Protein AF-A0A7J3TUF9-F1 (afdb_monomer)

Secondary structure (DSSP, 8-state):
-HHHHHHHHHHHHHHHHHHHHTTSSTTHHHHH---EEEEEEEEESSSPPTT---EEEEEEEE-SSS----------

Foldseek 3Di:
DVVVVVVVVVVVVVVVVVVVVPPPPPPVVQLPDWDKDKDWPDWPPPPDDPPDDIDTDIDIDTPGNDDDDDDDDDDD

Nearest PDB structures (foldseek):
  7tv9-assembly1_A  TM=3.659E-01  e=8.394E+00  Homo sapiens

pLDDT: mean 82.77, std 12.53, range [53.03, 94.94]

Sequence (76 aa):
MRQNNILIALLILYLFLAFFSNLSEAKAVSERCSRVEVSLLNQEPYPAQQDDYVTLVFKVENVGGVEVKDVLLELL

Solvent-accessible surface area (backbone atoms only — not comparable to full-atom values): 4970 Å² total; per-residue (Å²): 112,74,66,60,55,51,54,50,51,52,51,53,50,51,54,52,56,61,59,59,67,67,67,67,62,77,68,57,56,65,50,66,35,75,38,75,50,78,45,82,74,46,60,42,57,76,82,72,58,90,93,59,80,68,50,74,41,70,47,78,44,76,78,31,57,42,92,78,92,81,85,90,86,82,92,129

Radius of gyration: 27.72 Å; Cα contacts (8 Å, |Δi|>4): 63; chains: 1; bounding box: 54×22×76 Å

Mean predicted aligned error: 12.56 Å

Structure (mmCIF, N/CA/C/O backbone):
data_AF-A0A7J3TUF9-F1
#
_entry.id   AF-A0A7J3TUF9-F1
#
loop_
_atom_site.group_PDB
_atom_site.id
_atom_site.type_symbol
_atom_site.label_atom_id
_atom_site.label_alt_id
_atom_site.label_comp_id
_atom_site.label_asym_id
_atom_site.label_entity_id
_atom_site.label_seq_id
_atom_site.pdbx_PDB_ins_code
_atom_site.Cartn_x
_atom_site.Cartn_y
_atom_site.Cartn_z
_atom_site.occupancy
_atom_site.B_iso_or_equiv
_atom_site.auth_seq_id
_atom_site.auth_comp_id
_atom_site.auth_asym_id
_atom_site.auth_atom_id
_atom_site.pdbx_PDB_model_num
ATOM 1 N N . MET A 1 1 ? 43.891 12.900 -47.702 1.00 58.34 1 MET A N 1
ATOM 2 C CA . MET A 1 1 ? 43.261 13.870 -46.769 1.00 58.34 1 MET A CA 1
ATOM 3 C C . MET A 1 1 ? 41.733 13.851 -46.838 1.00 58.34 1 MET A C 1
ATOM 5 O O . MET A 1 1 ? 41.107 13.693 -45.805 1.00 58.34 1 MET A O 1
ATOM 9 N N . ARG A 1 2 ? 41.110 13.922 -48.025 1.00 62.56 2 ARG A N 1
ATOM 10 C CA . ARG A 1 2 ? 39.638 13.951 -48.173 1.00 62.56 2 ARG A CA 1
ATOM 11 C C . ARG A 1 2 ? 38.913 12.676 -47.691 1.00 62.56 2 ARG A C 1
ATOM 13 O O . ARG A 1 2 ? 37.845 12.780 -47.107 1.00 62.56 2 ARG A O 1
ATOM 20 N N . GLN A 1 3 ? 39.518 11.497 -47.870 1.00 71.00 3 GLN A N 1
ATOM 21 C CA . GLN A 1 3 ? 38.952 10.209 -47.436 1.00 71.00 3 GLN A CA 1
ATOM 22 C C . GLN A 1 3 ? 38.993 10.019 -45.907 1.00 71.00 3 GLN A C 1
ATOM 24 O O . GLN A 1 3 ? 38.008 9.580 -45.322 1.00 71.00 3 GLN A O 1
ATOM 29 N N . ASN A 1 4 ? 40.076 10.443 -45.241 1.00 78.06 4 ASN A N 1
ATOM 30 C CA . ASN A 1 4 ? 40.170 10.411 -43.774 1.00 78.06 4 ASN A CA 1
ATOM 31 C C . ASN A 1 4 ? 39.135 11.332 -43.118 1.00 78.06 4 ASN A C 1
ATOM 33 O O . ASN A 1 4 ? 38.554 10.962 -42.107 1.00 78.06 4 ASN A O 1
ATOM 37 N N . ASN A 1 5 ? 38.849 12.489 -43.718 1.00 83.50 5 ASN A N 1
ATOM 38 C CA . ASN A 1 5 ? 37.850 13.418 -43.186 1.00 83.50 5 ASN A CA 1
ATOM 39 C C . ASN A 1 5 ? 36.426 12.839 -43.258 1.00 83.50 5 ASN A C 1
ATOM 41 O O . ASN A 1 5 ? 35.625 13.083 -42.362 1.00 83.50 5 ASN A O 1
ATOM 45 N N . ILE A 1 6 ? 36.123 12.035 -44.285 1.00 90.94 6 ILE A N 1
ATOM 46 C CA . ILE A 1 6 ? 34.833 11.336 -44.409 1.00 90.94 6 ILE A CA 1
ATOM 47 C C . ILE A 1 6 ? 34.726 10.221 -43.364 1.00 90.94 6 ILE A C 1
ATOM 49 O O . ILE A 1 6 ? 33.697 10.099 -42.707 1.00 90.94 6 ILE A O 1
ATOM 53 N N . LEU A 1 7 ? 35.793 9.444 -43.160 1.00 91.00 7 LEU A N 1
ATOM 54 C CA . LEU A 1 7 ? 35.821 8.395 -42.136 1.00 91.00 7 LEU A CA 1
ATOM 55 C C . LEU A 1 7 ? 35.665 8.971 -40.723 1.00 91.00 7 LEU A C 1
ATOM 57 O O . LEU A 1 7 ? 34.912 8.427 -39.921 1.00 91.00 7 LEU A O 1
ATOM 61 N N . ILE A 1 8 ? 36.312 10.103 -40.439 1.00 91.25 8 ILE A N 1
ATOM 62 C CA . ILE A 1 8 ? 36.163 10.818 -39.166 1.00 91.25 8 ILE A CA 1
ATOM 63 C C . ILE A 1 8 ? 34.726 11.329 -38.997 1.00 91.25 8 ILE A C 1
ATOM 65 O O . ILE A 1 8 ? 34.148 11.162 -37.927 1.00 91.25 8 ILE A O 1
ATOM 69 N N . ALA A 1 9 ? 34.111 11.885 -40.045 1.00 92.81 9 ALA A N 1
ATOM 70 C CA . ALA A 1 9 ? 32.719 12.333 -39.990 1.00 92.81 9 ALA A CA 1
ATOM 71 C C . ALA A 1 9 ? 31.737 11.176 -39.722 1.00 92.81 9 ALA A C 1
ATOM 73 O O . ALA A 1 9 ? 30.812 11.330 -38.926 1.00 92.81 9 ALA A O 1
ATOM 74 N N . LEU A 1 10 ? 31.963 10.005 -40.328 1.00 93.50 10 LEU A N 1
ATOM 75 C CA . LEU A 1 10 ? 31.158 8.805 -40.079 1.00 93.50 10 LEU A CA 1
ATOM 76 C C . LEU A 1 10 ? 31.337 8.274 -38.652 1.00 93.50 10 LEU A C 1
ATOM 78 O O . LEU A 1 10 ? 30.358 7.884 -38.020 1.00 93.50 10 LEU A O 1
ATOM 82 N N . LEU A 1 11 ? 32.562 8.310 -38.122 1.00 92.69 11 LEU A N 1
ATOM 83 C CA . LEU A 1 11 ? 32.848 7.923 -36.740 1.00 92.69 11 LEU A CA 1
ATOM 84 C C . LEU A 1 11 ? 32.132 8.846 -35.741 1.00 92.69 11 LEU A C 1
ATOM 86 O O . LEU A 1 11 ? 31.529 8.370 -34.781 1.00 92.69 11 LEU A O 1
ATOM 90 N N . ILE A 1 12 ? 32.160 10.158 -35.988 1.00 92.94 12 ILE A N 1
ATOM 91 C CA . ILE A 1 12 ? 31.473 11.156 -35.157 1.00 92.94 12 ILE A CA 1
ATOM 92 C C . ILE A 1 12 ? 29.957 10.948 -35.213 1.00 92.94 12 ILE A C 1
ATOM 94 O O . ILE A 1 12 ? 29.301 10.979 -34.175 1.00 92.94 12 ILE A O 1
ATOM 98 N N . LEU A 1 13 ? 29.398 10.686 -36.398 1.00 93.44 13 LEU A N 1
ATOM 99 C CA . LEU A 1 13 ? 27.971 10.409 -36.556 1.00 93.44 13 LEU A CA 1
ATOM 100 C C . LEU A 1 13 ? 27.550 9.139 -35.806 1.00 93.44 13 LEU A C 1
ATOM 102 O O . LEU A 1 13 ? 26.523 9.139 -35.131 1.00 93.44 13 LEU A O 1
ATOM 106 N N . TYR A 1 14 ? 28.351 8.076 -35.883 1.00 91.62 14 TYR A N 1
ATOM 107 C CA . TYR A 1 14 ? 28.104 6.840 -35.143 1.00 91.62 14 TYR A CA 1
ATOM 108 C C . TYR A 1 14 ? 28.125 7.070 -33.625 1.00 91.62 14 TYR A C 1
ATOM 110 O O . TYR A 1 14 ? 27.204 6.651 -32.926 1.00 91.62 14 TYR A O 1
ATOM 118 N N . LEU A 1 15 ? 29.131 7.795 -33.121 1.00 89.69 15 LEU A N 1
ATOM 119 C CA . LEU A 1 15 ? 29.231 8.165 -31.705 1.00 89.69 15 LEU A CA 1
ATOM 120 C C . LEU A 1 15 ? 28.040 9.011 -31.245 1.00 89.69 1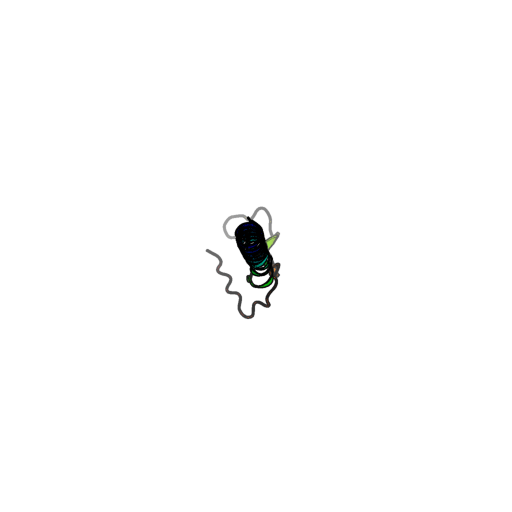5 LEU A C 1
ATOM 122 O O . LEU A 1 15 ? 27.515 8.790 -30.156 1.00 89.69 15 LEU A O 1
ATOM 126 N N . PHE A 1 16 ? 27.583 9.939 -32.084 1.00 87.56 16 PHE A N 1
ATOM 127 C CA . PHE A 1 16 ? 26.404 10.750 -31.805 1.00 87.56 16 PHE A CA 1
ATOM 128 C C . PHE A 1 16 ? 25.147 9.877 -31.701 1.00 87.56 16 PHE A C 1
ATOM 130 O O . PHE A 1 16 ? 24.435 9.950 -30.706 1.00 87.56 16 PHE A O 1
ATOM 137 N N . LEU A 1 17 ? 24.906 8.982 -32.663 1.00 85.25 17 LEU A N 1
ATOM 138 C CA . LEU A 1 17 ? 23.744 8.084 -32.652 1.00 85.25 17 LEU A CA 1
ATOM 139 C C . LEU A 1 17 ? 23.740 7.127 -31.446 1.00 85.25 17 LEU A C 1
ATOM 141 O O . LEU A 1 17 ? 22.688 6.919 -30.841 1.00 85.25 17 LEU A O 1
ATOM 145 N N . ALA A 1 18 ? 24.903 6.604 -31.050 1.00 82.19 18 ALA A N 1
ATOM 146 C CA . ALA A 1 18 ? 25.046 5.744 -29.872 1.00 82.19 18 ALA A CA 1
ATOM 147 C C . ALA A 1 18 ? 24.792 6.486 -28.543 1.00 82.19 18 ALA A C 1
ATOM 149 O O . ALA A 1 18 ? 24.362 5.886 -27.558 1.00 82.19 18 ALA A O 1
ATOM 150 N N . PHE A 1 19 ? 25.030 7.800 -28.496 1.00 78.00 19 PHE A N 1
ATOM 151 C CA . PHE A 1 19 ? 24.732 8.606 -27.313 1.00 78.00 19 PHE A CA 1
ATOM 152 C C . PHE A 1 19 ? 23.217 8.785 -27.108 1.00 78.00 19 PHE A C 1
ATOM 154 O O . PHE A 1 19 ? 22.729 8.681 -25.984 1.00 78.00 19 PHE A O 1
ATOM 161 N N . PHE A 1 20 ? 22.449 8.983 -28.186 1.00 74.94 20 PHE A N 1
ATOM 162 C CA . PHE A 1 20 ? 20.999 9.208 -28.091 1.00 74.94 20 PHE A CA 1
ATOM 163 C C . PHE A 1 20 ? 20.177 7.944 -27.813 1.00 74.94 20 PHE A C 1
ATOM 165 O O . PHE A 1 20 ? 19.085 8.061 -27.256 1.00 74.94 20 PHE A O 1
ATOM 172 N N . SER A 1 21 ? 20.673 6.744 -28.132 1.00 69.06 21 SER A N 1
ATOM 173 C CA . SER A 1 21 ? 19.926 5.500 -27.878 1.00 69.06 21 SER A CA 1
ATOM 174 C C . SER A 1 21 ? 19.684 5.232 -26.387 1.00 69.06 21 SER A C 1
ATOM 176 O O . SER A 1 21 ? 18.672 4.637 -26.028 1.00 69.06 21 SER A O 1
ATOM 178 N N . ASN A 1 22 ? 20.558 5.732 -25.509 1.00 63.47 22 ASN A N 1
ATOM 179 C CA . ASN A 1 22 ? 20.497 5.483 -24.065 1.00 63.47 22 ASN A CA 1
ATOM 180 C C . ASN A 1 22 ? 19.568 6.445 -23.293 1.00 63.47 22 ASN A C 1
ATOM 182 O O . ASN A 1 22 ? 19.324 6.247 -22.106 1.00 63.47 22 ASN A O 1
ATOM 186 N N . LEU A 1 23 ? 19.020 7.487 -23.934 1.00 61.06 23 LEU A N 1
ATOM 187 C CA . LEU A 1 23 ? 18.159 8.475 -23.261 1.00 61.06 23 LEU A CA 1
ATOM 188 C C . LEU A 1 23 ? 16.710 8.004 -23.046 1.00 61.06 23 LEU A C 1
ATOM 190 O O . LEU A 1 23 ? 15.980 8.618 -22.268 1.00 61.06 23 LEU A O 1
ATOM 194 N N . SER A 1 24 ? 16.275 6.939 -23.725 1.00 58.72 24 SER A N 1
ATOM 195 C CA . SER A 1 24 ? 14.865 6.518 -23.7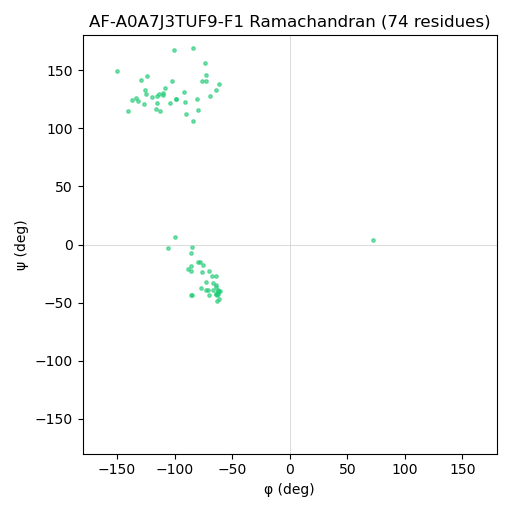21 1.00 58.72 24 SER A CA 1
ATOM 196 C C . SER A 1 24 ? 14.470 5.607 -22.551 1.00 58.72 24 SER A C 1
ATOM 198 O O . SER A 1 24 ? 13.290 5.527 -22.212 1.00 58.72 24 SER A O 1
ATOM 200 N N . GLU A 1 25 ? 15.429 4.968 -21.878 1.00 57.19 25 GLU A N 1
ATOM 201 C CA . GLU A 1 25 ? 15.132 3.928 -20.881 1.00 57.19 25 GLU A CA 1
ATOM 202 C C . GLU A 1 25 ? 14.857 4.480 -19.474 1.00 57.19 25 GLU A C 1
ATOM 204 O O . GLU A 1 25 ? 14.137 3.861 -18.692 1.00 57.19 25 GLU A O 1
ATOM 209 N N . ALA A 1 26 ? 15.338 5.685 -19.154 1.00 55.22 26 ALA A N 1
ATOM 210 C CA . ALA A 1 26 ? 15.219 6.247 -17.805 1.00 55.22 26 ALA A CA 1
ATOM 211 C C . ALA A 1 26 ? 13.782 6.650 -17.415 1.00 55.22 26 ALA A C 1
ATOM 213 O O . ALA A 1 26 ? 13.462 6.712 -16.230 1.00 55.22 26 ALA A O 1
ATOM 214 N N . LYS A 1 27 ? 12.898 6.915 -18.388 1.00 54.22 27 LYS A N 1
ATOM 215 C CA . LYS A 1 27 ? 11.497 7.302 -18.122 1.00 54.22 27 LYS A CA 1
ATOM 216 C C . LYS A 1 27 ? 10.537 6.117 -18.003 1.00 54.22 27 LYS A C 1
ATOM 218 O O . LYS A 1 27 ? 9.486 6.252 -17.391 1.00 54.22 27 LYS A O 1
ATOM 223 N N . ALA A 1 28 ? 10.896 4.953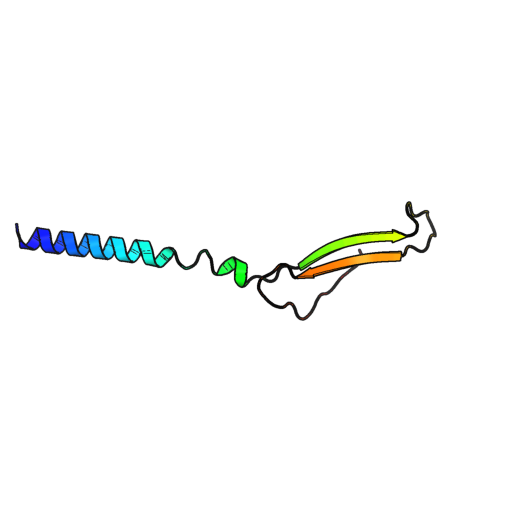 -18.541 1.00 53.03 28 ALA A N 1
ATOM 224 C CA . ALA A 1 28 ? 9.995 3.802 -18.591 1.00 53.03 28 ALA A CA 1
ATOM 225 C C . ALA A 1 28 ? 9.880 3.046 -17.255 1.00 53.03 28 ALA A C 1
ATOM 227 O O . ALA A 1 28 ? 8.967 2.239 -17.083 1.00 53.03 28 ALA A O 1
ATOM 228 N N . VAL A 1 29 ? 10.794 3.285 -16.310 1.00 56.88 29 VAL A N 1
ATOM 229 C CA . VAL A 1 29 ? 10.821 2.551 -15.038 1.00 56.88 29 VAL A CA 1
ATOM 230 C C . VAL A 1 29 ? 9.744 3.056 -14.071 1.00 56.88 29 VAL A C 1
ATOM 232 O O . VAL A 1 29 ? 9.104 2.238 -13.421 1.00 56.88 29 VAL A O 1
ATOM 235 N N . SER A 1 30 ? 9.451 4.363 -14.010 1.00 56.34 30 SER A N 1
ATOM 236 C CA . SER A 1 30 ? 8.445 4.868 -13.055 1.00 56.34 30 SER A CA 1
ATOM 237 C C . SER A 1 30 ? 7.008 4.522 -13.446 1.00 56.34 30 SER A C 1
ATOM 239 O O . SER A 1 30 ? 6.178 4.295 -12.572 1.00 56.34 30 SER A O 1
ATOM 241 N N . GLU A 1 31 ? 6.706 4.453 -14.745 1.00 58.62 31 GLU A N 1
ATOM 242 C CA . GLU A 1 31 ? 5.359 4.123 -15.237 1.00 58.62 31 GLU A CA 1
ATOM 243 C C . GLU A 1 31 ? 5.021 2.631 -15.101 1.00 58.62 31 GLU A C 1
ATOM 245 O O . GLU A 1 31 ? 3.853 2.264 -15.140 1.00 58.62 31 GLU A O 1
ATOM 250 N N . ARG A 1 32 ? 6.021 1.757 -14.923 1.00 65.62 32 ARG A N 1
ATOM 251 C CA . ARG A 1 32 ? 5.825 0.296 -14.891 1.00 65.62 32 ARG A CA 1
ATOM 252 C C . ARG A 1 32 ? 5.926 -0.328 -13.503 1.00 65.62 32 ARG A C 1
ATOM 254 O O . ARG A 1 32 ? 5.734 -1.534 -13.370 1.00 65.62 32 ARG A O 1
ATOM 261 N N . CYS A 1 33 ? 6.233 0.459 -12.478 1.00 70.44 33 CYS A N 1
ATOM 262 C CA . CYS A 1 33 ? 6.350 -0.045 -11.116 1.00 70.44 33 CYS A CA 1
ATOM 263 C C . CYS A 1 33 ? 5.017 0.058 -10.372 1.00 70.44 33 CYS A C 1
ATOM 265 O O . CYS A 1 33 ? 4.390 1.118 -10.325 1.00 70.44 33 CYS A O 1
ATOM 267 N N . SER A 1 34 ? 4.615 -1.042 -9.737 1.00 80.81 34 SER A N 1
ATOM 268 C CA . SER A 1 34 ? 3.562 -1.036 -8.726 1.00 80.81 34 SER A CA 1
ATOM 269 C C . SER A 1 34 ? 4.079 -0.318 -7.484 1.00 80.81 34 SER A C 1
ATOM 271 O O . SER A 1 34 ? 5.142 -0.670 -6.968 1.00 80.81 34 SER A O 1
ATOM 273 N N . ARG A 1 35 ? 3.334 0.670 -6.989 1.00 87.50 35 ARG A N 1
ATOM 274 C CA . ARG A 1 35 ? 3.660 1.371 -5.747 1.00 87.50 35 ARG A CA 1
ATOM 275 C C . ARG A 1 35 ? 2.377 1.639 -4.982 1.00 87.50 35 ARG A C 1
ATOM 277 O O . ARG A 1 35 ? 1.535 2.405 -5.437 1.00 87.50 35 ARG A O 1
ATOM 284 N N . VAL A 1 36 ? 2.256 1.010 -3.821 1.00 89.00 36 VAL A N 1
ATOM 285 C CA . VAL A 1 36 ? 1.121 1.184 -2.915 1.00 89.00 36 VAL A CA 1
ATOM 286 C C . VAL A 1 36 ? 1.607 1.931 -1.684 1.00 89.00 36 VAL A C 1
ATOM 288 O O . VAL A 1 36 ? 2.611 1.552 -1.085 1.00 89.00 36 VAL A O 1
ATOM 291 N N . GLU A 1 37 ? 0.907 2.996 -1.325 1.00 91.62 37 GLU A N 1
ATOM 292 C CA . GLU A 1 37 ? 1.124 3.736 -0.088 1.00 91.62 37 GLU A CA 1
ATOM 293 C C . GLU A 1 37 ? -0.031 3.461 0.872 1.00 91.62 37 GLU A C 1
ATOM 295 O O . GLU A 1 37 ? -1.202 3.459 0.484 1.00 91.62 37 GLU A O 1
ATOM 300 N N . VAL A 1 38 ? 0.314 3.202 2.134 1.00 90.88 38 VAL A N 1
ATOM 301 C CA . VAL A 1 38 ? -0.645 2.954 3.210 1.00 90.88 38 VAL A CA 1
ATOM 302 C C . VAL A 1 38 ? -0.446 4.021 4.274 1.00 90.88 38 VAL A C 1
ATOM 304 O O . VAL A 1 38 ? 0.668 4.231 4.751 1.00 90.88 38 VAL A O 1
ATOM 307 N N . SER A 1 39 ? -1.524 4.702 4.645 1.00 94.12 39 SER A N 1
ATOM 308 C CA . SER A 1 39 ? -1.518 5.717 5.700 1.00 94.12 39 SER A CA 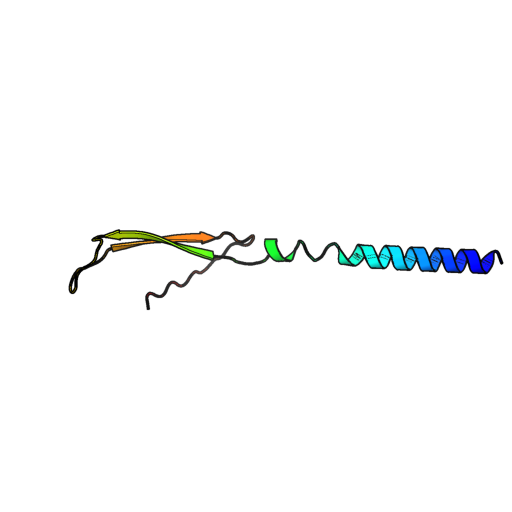1
ATOM 309 C C . SER A 1 39 ? -2.631 5.452 6.706 1.00 94.12 39 SER A C 1
ATOM 311 O O . SER A 1 39 ? -3.729 5.036 6.337 1.00 94.12 39 SER A O 1
ATOM 313 N N . LEU A 1 40 ? -2.350 5.678 7.990 1.00 92.81 40 LEU A N 1
ATOM 314 C CA . LEU A 1 40 ? -3.363 5.641 9.041 1.00 92.81 40 LEU A CA 1
ATOM 315 C C . LEU A 1 40 ? -4.130 6.967 9.018 1.00 92.81 40 LEU A C 1
ATOM 317 O O . LEU A 1 40 ? -3.547 8.022 9.257 1.00 92.81 40 LEU A O 1
ATOM 321 N N . LEU A 1 41 ? -5.424 6.915 8.709 1.00 94.94 41 LEU A N 1
ATOM 322 C CA . LEU A 1 41 ? -6.294 8.092 8.698 1.00 94.94 41 LEU A CA 1
ATOM 323 C C . LEU A 1 41 ? -6.873 8.395 10.068 1.00 94.94 41 LEU A C 1
ATOM 325 O O . LEU A 1 41 ? -6.970 9.559 10.446 1.00 94.94 41 LEU A O 1
ATOM 329 N N . ASN A 1 42 ? -7.317 7.356 10.771 1.00 94.75 42 ASN A N 1
ATOM 330 C CA . ASN A 1 42 ? -7.981 7.521 12.051 1.00 94.75 42 ASN A CA 1
ATOM 331 C C . ASN A 1 42 ? -7.735 6.326 12.964 1.00 94.75 42 ASN A C 1
ATOM 333 O O . ASN A 1 42 ? -7.634 5.186 12.504 1.00 94.75 42 ASN A O 1
ATOM 337 N N . GLN A 1 43 ? -7.711 6.616 14.257 1.00 92.94 43 GLN A N 1
ATOM 338 C CA . GLN A 1 43 ? -7.713 5.646 15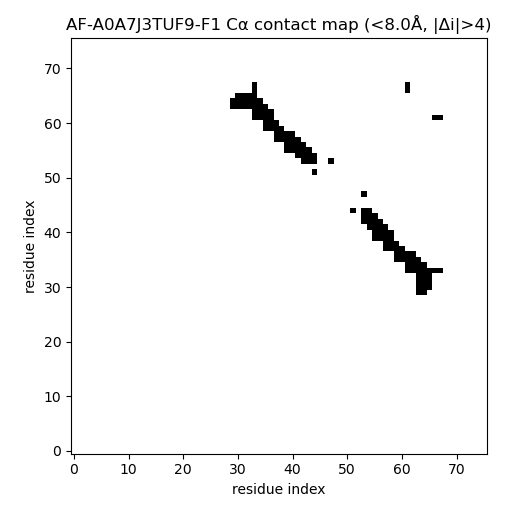.333 1.00 92.94 43 GLN A CA 1
ATOM 339 C C . GLN A 1 43 ? -8.741 6.094 16.372 1.00 92.94 43 GLN A C 1
ATOM 341 O O . GLN A 1 43 ? -8.656 7.216 16.866 1.00 92.94 43 GLN A O 1
ATOM 346 N N . GLU A 1 44 ? -9.681 5.223 16.731 1.00 94.38 44 GLU A N 1
ATOM 347 C CA . GLU A 1 44 ? -10.694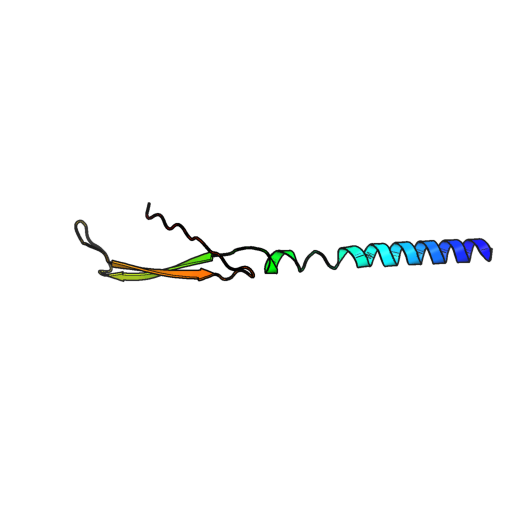 5.533 17.741 1.00 94.38 44 GLU A CA 1
ATOM 348 C C . GLU A 1 44 ? -10.916 4.354 18.704 1.00 94.38 44 GLU A C 1
ATOM 350 O O . GLU A 1 44 ? -11.219 3.255 18.234 1.00 94.38 44 GLU A O 1
ATOM 355 N N . PRO A 1 45 ? -10.780 4.548 20.031 1.00 92.31 45 PRO A N 1
ATOM 356 C CA . PRO A 1 45 ? -10.411 5.791 20.716 1.00 92.31 45 PRO A CA 1
ATOM 357 C C . PRO A 1 45 ? -8.921 6.146 20.568 1.00 92.31 45 PRO A C 1
ATOM 359 O O . PRO A 1 45 ? -8.066 5.284 20.347 1.00 92.31 45 PRO A O 1
ATOM 362 N N . TYR A 1 46 ? -8.610 7.437 20.717 1.00 87.38 46 TYR A N 1
ATOM 363 C CA . TYR A 1 46 ? -7.237 7.934 20.796 1.00 87.38 46 TYR A CA 1
ATOM 364 C C . TYR A 1 46 ? -7.072 8.899 21.988 1.00 87.38 46 TYR A C 1
ATOM 366 O O . TYR A 1 46 ? -7.776 9.910 22.043 1.00 87.38 46 TYR A O 1
ATOM 374 N N . PRO A 1 47 ? -6.143 8.640 22.929 1.00 89.88 47 PRO A N 1
ATOM 375 C CA . PRO A 1 47 ? -5.250 7.481 22.979 1.00 89.88 47 PRO A CA 1
ATOM 376 C C . PRO A 1 47 ? -6.007 6.200 23.365 1.00 89.88 47 PRO A C 1
ATOM 378 O O . PRO A 1 47 ? -6.940 6.248 24.163 1.00 89.88 47 PRO A O 1
ATOM 381 N N . ALA A 1 48 ? -5.585 5.062 22.816 1.00 91.00 48 ALA A N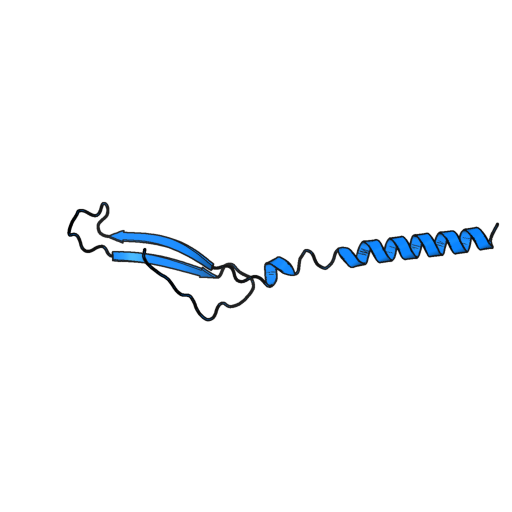 1
ATOM 382 C CA . ALA A 1 48 ? -6.102 3.765 23.240 1.00 91.00 48 ALA A CA 1
ATOM 383 C C . ALA A 1 48 ? -5.553 3.393 24.622 1.00 91.00 48 ALA A C 1
ATOM 385 O O . ALA A 1 48 ? -4.373 3.626 24.906 1.00 91.00 48 ALA A O 1
ATOM 386 N N . GLN A 1 49 ? -6.395 2.805 25.466 1.00 93.69 49 GLN A N 1
ATOM 387 C CA . GLN A 1 49 ? -5.988 2.223 26.738 1.00 93.69 49 GLN A CA 1
ATOM 388 C C . GLN A 1 49 ? -5.866 0.704 26.624 1.00 93.69 49 GLN A C 1
ATOM 390 O O . GLN A 1 49 ? -6.264 0.082 25.638 1.00 93.69 49 GLN A O 1
ATOM 395 N N . GLN A 1 50 ? -5.255 0.101 27.638 1.00 91.00 50 GLN A N 1
ATOM 396 C CA . GLN A 1 50 ? -5.206 -1.348 27.743 1.00 91.00 50 GLN A CA 1
ATOM 397 C C . GLN A 1 50 ? -6.638 -1.897 27.856 1.00 91.00 50 GLN A C 1
ATOM 399 O O . GLN A 1 50 ? -7.455 -1.323 28.568 1.00 91.00 50 GLN A O 1
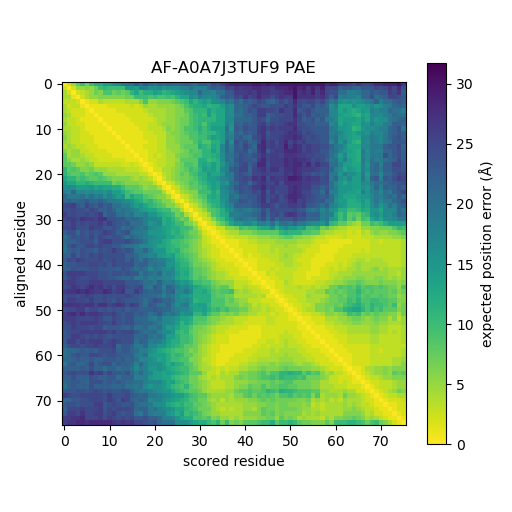ATOM 404 N N . ASP A 1 51 ? -6.911 -2.995 27.150 1.00 91.62 51 ASP A N 1
ATOM 405 C CA . ASP A 1 51 ? -8.222 -3.658 27.048 1.00 91.62 51 ASP A CA 1
ATOM 406 C C . ASP A 1 51 ? -9.293 -2.917 26.215 1.00 91.62 51 ASP A C 1
ATOM 408 O O . ASP A 1 51 ? -10.414 -3.414 26.078 1.00 91.62 51 ASP A O 1
ATOM 412 N N . ASP A 1 52 ? -8.948 -1.791 25.579 1.00 91.00 52 ASP A N 1
ATOM 413 C CA . ASP A 1 52 ? -9.844 -1.114 24.640 1.00 91.00 52 ASP A CA 1
ATOM 414 C C . ASP A 1 52 ? -9.911 -1.837 23.288 1.00 91.00 52 ASP A C 1
ATOM 416 O O . ASP A 1 52 ? -8.903 -2.260 22.714 1.00 91.00 52 ASP A O 1
ATOM 420 N N . TYR A 1 53 ? -11.115 -1.885 22.714 1.00 91.00 53 TYR A N 1
ATOM 421 C CA . TYR A 1 53 ? -11.275 -2.157 21.289 1.00 91.00 53 TYR A CA 1
ATOM 422 C C . TYR A 1 53 ? -11.026 -0.874 20.503 1.00 91.00 53 TYR A C 1
ATOM 424 O O . TYR A 1 53 ? -11.676 0.145 20.738 1.00 91.00 53 TYR A O 1
ATOM 432 N N . VAL A 1 54 ? -10.105 -0.943 19.544 1.00 92.62 54 VAL A N 1
ATOM 433 C CA . VAL A 1 54 ? -9.699 0.202 18.730 1.00 92.62 54 VAL A CA 1
ATOM 434 C C . VAL A 1 54 ? -10.113 -0.022 17.284 1.00 92.62 54 VAL A C 1
ATOM 436 O O . VAL A 1 54 ? -9.810 -1.051 16.682 1.00 92.62 54 VAL A O 1
ATOM 439 N N . THR A 1 55 ? -10.779 0.969 16.706 1.00 93.25 55 THR A N 1
ATOM 440 C CA . THR A 1 55 ? -11.058 1.028 15.273 1.00 93.25 55 THR A CA 1
ATOM 441 C C . THR A 1 55 ? -9.929 1.777 14.576 1.00 93.25 55 THR A C 1
ATOM 443 O O . THR A 1 55 ? -9.656 2.931 14.904 1.00 93.25 55 THR A O 1
ATOM 446 N N . LEU A 1 56 ? -9.289 1.132 13.600 1.00 92.62 56 LEU A N 1
ATOM 447 C CA . LEU A 1 56 ? -8.257 1.731 12.752 1.00 92.62 56 LEU A CA 1
ATOM 448 C C . LEU A 1 56 ? -8.793 1.897 11.334 1.00 92.62 56 LEU A C 1
ATOM 450 O O . LEU A 1 56 ? -9.323 0.957 10.742 1.00 92.62 56 LEU A O 1
ATOM 454 N N . VAL A 1 57 ? -8.626 3.092 10.778 1.00 94.31 57 VAL A N 1
ATOM 455 C CA . VAL A 1 57 ? -8.987 3.390 9.393 1.00 94.31 57 VAL A CA 1
ATOM 456 C C . VAL A 1 57 ? -7.709 3.647 8.616 1.00 94.31 57 VAL A C 1
ATOM 458 O O . VAL A 1 57 ? -7.021 4.636 8.860 1.00 94.31 57 VAL A O 1
ATOM 461 N N . PHE A 1 58 ? -7.409 2.773 7.660 1.00 93.50 58 PHE A N 1
ATOM 462 C CA . PHE A 1 58 ? -6.279 2.932 6.752 1.00 93.50 58 PHE A CA 1
ATOM 463 C C . PHE A 1 58 ? -6.751 3.426 5.390 1.00 93.50 58 PHE A C 1
ATOM 465 O O . PHE A 1 58 ? -7.772 2.981 4.866 1.00 93.50 58 PHE A O 1
ATOM 472 N N . LYS A 1 59 ? -5.970 4.319 4.792 1.00 93.69 59 LYS A N 1
ATOM 473 C CA . LYS A 1 59 ? -6.066 4.664 3.380 1.00 93.69 59 LYS A CA 1
ATOM 474 C C . LYS A 1 59 ? -5.004 3.889 2.628 1.00 93.69 59 LYS A C 1
ATOM 476 O O . LYS A 1 59 ? -3.825 3.984 2.965 1.00 93.69 59 LYS A O 1
ATOM 481 N N . VAL A 1 60 ? -5.437 3.149 1.616 1.00 91.75 60 VAL A N 1
ATOM 482 C CA . VAL A 1 60 ? -4.569 2.377 0.730 1.00 91.75 60 VAL A CA 1
ATOM 483 C C . VAL A 1 60 ? -4.705 2.969 -0.662 1.00 91.75 60 VAL A C 1
ATOM 485 O O . VAL A 1 60 ? -5.793 2.965 -1.235 1.00 91.75 60 VAL A O 1
ATOM 488 N N . GLU A 1 61 ? -3.613 3.509 -1.191 1.00 91.81 61 GLU A N 1
ATOM 489 C CA . GLU A 1 61 ? -3.591 4.154 -2.500 1.00 91.81 61 GLU A CA 1
ATOM 490 C C . GLU A 1 61 ? -2.518 3.549 -3.390 1.00 91.81 61 GLU A C 1
ATOM 492 O O . GLU A 1 61 ? -1.363 3.399 -2.996 1.00 91.81 61 GLU A O 1
ATOM 497 N N . ASN A 1 62 ? -2.899 3.240 -4.627 1.00 90.00 62 ASN A N 1
ATOM 498 C CA . ASN A 1 62 ? -1.943 2.933 -5.675 1.00 90.00 62 ASN A CA 1
ATOM 499 C C . ASN A 1 62 ? -1.459 4.245 -6.298 1.00 90.00 62 ASN A C 1
ATOM 501 O O . ASN A 1 62 ? -2.191 4.894 -7.042 1.00 90.00 62 ASN A O 1
ATOM 505 N N . VAL A 1 63 ? -0.226 4.625 -5.981 1.00 90.25 63 VAL A N 1
ATOM 506 C CA . VAL A 1 63 ? 0.458 5.803 -6.537 1.00 90.25 63 VAL A CA 1
ATOM 507 C C . VAL A 1 63 ? 1.427 5.417 -7.666 1.00 90.25 63 VAL A C 1
ATOM 509 O O . VAL A 1 63 ? 2.204 6.248 -8.136 1.00 90.25 63 VAL A O 1
ATOM 512 N N . GLY A 1 64 ? 1.428 4.142 -8.071 1.00 84.62 64 GLY A N 1
ATOM 513 C CA . GLY A 1 64 ? 2.206 3.617 -9.190 1.00 84.62 64 GLY A CA 1
ATOM 514 C C . GLY A 1 64 ? 1.517 3.802 -10.543 1.00 84.62 64 GLY A C 1
ATOM 515 O O . GLY A 1 64 ? 0.340 4.143 -10.630 1.00 84.62 64 GLY A O 1
ATOM 516 N N . GLY A 1 65 ? 2.263 3.548 -11.621 1.00 81.56 65 GLY A N 1
ATOM 517 C CA . GLY A 1 65 ? 1.754 3.649 -12.997 1.00 81.56 65 GLY A CA 1
ATOM 518 C C . GLY A 1 65 ? 1.034 2.395 -13.509 1.00 81.56 65 GLY A C 1
ATOM 519 O O . GLY A 1 65 ? 0.537 2.387 -14.633 1.00 81.56 65 GLY A O 1
ATOM 520 N N . VAL A 1 66 ? 0.968 1.336 -12.697 1.00 86.19 66 VAL A N 1
ATOM 521 C CA . VAL A 1 66 ? 0.333 0.057 -13.045 1.00 86.19 66 VAL A CA 1
ATOM 522 C C . VAL A 1 66 ? -0.730 -0.313 -12.026 1.00 86.19 66 VAL A C 1
ATOM 524 O O . VAL A 1 66 ? -0.577 -0.054 -10.834 1.00 86.19 66 VAL A O 1
ATOM 527 N N . GLU A 1 67 ? -1.799 -0.946 -12.493 1.00 87.19 67 GLU A N 1
ATOM 528 C CA . GLU A 1 67 ? -2.860 -1.481 -11.643 1.00 87.19 67 GLU A CA 1
ATOM 529 C C . GLU A 1 67 ? -2.323 -2.596 -10.727 1.00 87.19 67 GLU A C 1
ATOM 531 O O . GLU A 1 67 ? -1.622 -3.505 -11.179 1.00 87.19 67 GLU A O 1
ATOM 536 N N . VAL A 1 68 ? -2.671 -2.536 -9.439 1.00 86.44 68 VAL A N 1
ATOM 537 C CA . VAL A 1 68 ? -2.381 -3.590 -8.458 1.00 86.44 68 VAL A CA 1
ATOM 538 C C . VAL A 1 68 ? -3.668 -4.364 -8.197 1.00 86.44 68 VAL A C 1
ATOM 540 O O . VAL A 1 68 ? -4.664 -3.770 -7.797 1.00 86.44 68 VAL A O 1
ATOM 543 N N . LYS A 1 69 ? -3.647 -5.677 -8.448 1.00 82.62 69 LYS A N 1
ATOM 544 C CA . LYS A 1 69 ? -4.839 -6.538 -8.354 1.00 82.62 69 LYS A CA 1
ATOM 545 C C . LYS A 1 69 ? -5.104 -7.042 -6.940 1.00 82.62 69 LYS A C 1
ATOM 547 O O . LYS A 1 69 ? -6.241 -7.005 -6.491 1.00 82.62 69 LYS A O 1
ATOM 552 N N . ASP A 1 70 ? -4.047 -7.464 -6.251 1.00 84.94 70 ASP A N 1
ATOM 553 C CA . ASP A 1 70 ? -4.135 -8.078 -4.931 1.00 84.94 70 ASP A CA 1
ATOM 554 C C . ASP A 1 70 ? -3.245 -7.313 -3.948 1.00 84.94 70 ASP A C 1
ATOM 556 O O . ASP A 1 70 ? -2.068 -7.065 -4.221 1.00 84.94 70 ASP A O 1
ATOM 560 N N . VAL A 1 71 ? -3.812 -6.932 -2.802 1.00 81.75 71 VAL A N 1
ATOM 561 C CA . VAL A 1 71 ? -3.099 -6.272 -1.702 1.00 81.75 71 VAL A CA 1
ATOM 562 C C . VAL A 1 71 ? -3.355 -7.071 -0.430 1.00 81.75 71 VAL A C 1
ATOM 564 O O . VAL A 1 71 ? -4.501 -7.230 -0.015 1.00 81.75 71 VAL A O 1
ATOM 567 N N . LEU A 1 72 ? -2.282 -7.564 0.188 1.00 85.44 72 LEU A N 1
ATOM 568 C CA . LEU A 1 72 ? -2.318 -8.213 1.495 1.00 85.44 72 LEU A CA 1
ATOM 569 C C . LEU A 1 72 ? -1.884 -7.200 2.559 1.00 85.44 72 LEU A C 1
ATOM 571 O O . LEU A 1 72 ? -0.813 -6.605 2.446 1.00 85.44 72 LEU A O 1
ATOM 575 N N . LEU A 1 73 ? -2.722 -7.007 3.575 1.00 81.88 73 LEU A N 1
ATOM 576 C CA . LEU A 1 73 ? -2.433 -6.169 4.737 1.00 81.88 73 LEU A CA 1
ATOM 577 C C . LEU A 1 73 ? -2.383 -7.067 5.970 1.00 81.88 73 LEU A C 1
ATOM 579 O O . LEU A 1 73 ? -3.365 -7.738 6.284 1.00 81.88 73 LEU A O 1
ATOM 583 N N . GLU A 1 74 ? -1.252 -7.058 6.666 1.00 84.6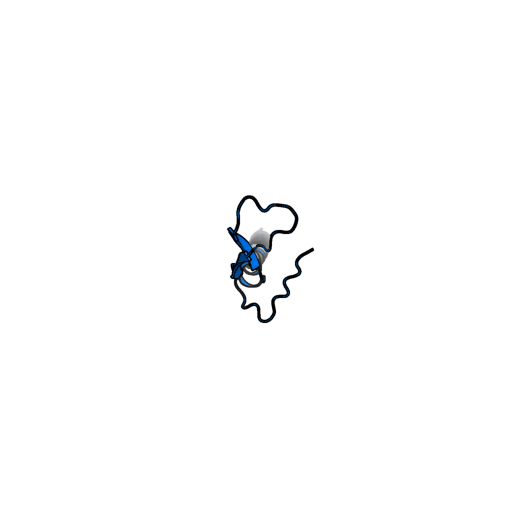9 74 GLU A N 1
ATOM 584 C CA . GLU A 1 74 ? -1.061 -7.776 7.925 1.00 84.69 74 GLU A CA 1
ATOM 585 C C . GLU A 1 74 ? -0.832 -6.759 9.046 1.00 84.69 74 GLU A C 1
ATOM 587 O O . GLU A 1 74 ? 0.006 -5.864 8.930 1.00 84.69 74 GLU A O 1
ATOM 592 N N . LEU A 1 75 ? -1.613 -6.883 10.120 1.00 80.69 75 LEU A N 1
ATOM 593 C CA . LEU A 1 75 ? -1.412 -6.146 11.365 1.00 80.69 75 LEU A CA 1
ATOM 594 C C . LEU A 1 75 ? -0.498 -7.002 12.250 1.00 80.69 75 LEU A C 1
ATOM 596 O O . LEU A 1 75 ? -0.906 -8.092 12.654 1.00 80.69 75 LEU A O 1
ATOM 600 N N . LEU A 1 76 ? 0.730 -6.528 12.482 1.00 75.25 76 LEU A N 1
ATOM 601 C CA . LEU A 1 76 ? 1.749 -7.187 13.309 1.00 75.25 76 LEU A CA 1
ATOM 602 C C . LEU A 1 76 ? 1.807 -6.591 14.717 1.00 75.25 76 LEU A C 1
ATOM 604 O O . LEU A 1 76 ? 1.693 -5.348 14.828 1.00 75.25 76 LEU A O 1
#